Protein AF-A0A7X8E6T8-F1 (afdb_monomer)

Radius of gyration: 15.63 Å; Cα contacts (8 Å, |Δi|>4): 145; chains: 1; bounding box: 37×26×42 Å

Structure (mmCIF, N/CA/C/O backbone):
data_AF-A0A7X8E6T8-F1
#
_entry.id   AF-A0A7X8E6T8-F1
#
loop_
_atom_site.group_PDB
_atom_site.id
_atom_site.type_symbol
_atom_site.label_atom_id
_atom_site.label_alt_id
_atom_site.label_comp_id
_atom_site.label_asym_id
_atom_site.label_entity_id
_atom_site.label_seq_id
_atom_site.pdbx_PDB_ins_code
_atom_site.Cartn_x
_atom_site.Cartn_y
_atom_site.Cartn_z
_atom_site.occupancy
_atom_site.B_iso_or_equiv
_atom_site.auth_seq_id
_atom_site.auth_comp_id
_atom_site.auth_asym_id
_atom_site.auth_atom_id
_atom_site.pdbx_PDB_model_num
ATOM 1 N N . MET A 1 1 ? 20.254 -2.103 -12.136 1.00 68.31 1 MET A N 1
ATOM 2 C CA . MET A 1 1 ? 19.005 -2.514 -12.812 1.00 68.31 1 MET A CA 1
ATOM 3 C C . MET A 1 1 ? 18.910 -1.778 -14.150 1.00 68.31 1 MET A C 1
ATOM 5 O O . MET A 1 1 ? 19.617 -0.786 -14.304 1.00 68.3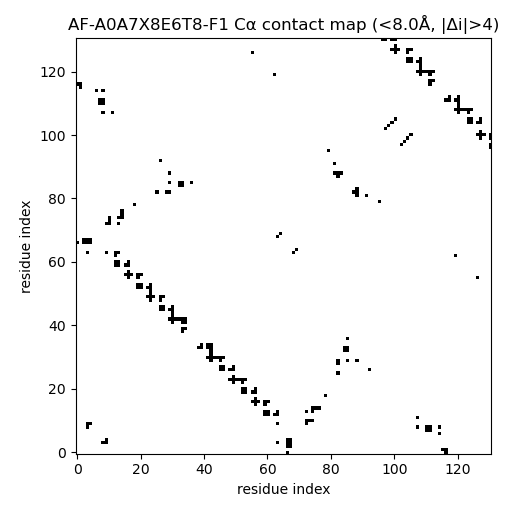1 1 MET A O 1
ATOM 9 N N . LYS A 1 2 ? 18.117 -2.244 -15.129 1.00 87.19 2 LYS A N 1
ATOM 10 C CA . LYS A 1 2 ? 17.760 -1.396 -16.289 1.00 87.19 2 LYS A CA 1
ATOM 11 C C . LYS A 1 2 ? 17.026 -0.140 -15.784 1.00 87.19 2 LYS A C 1
ATOM 13 O O . LYS A 1 2 ? 16.526 -0.149 -14.664 1.00 87.19 2 LYS A O 1
ATOM 18 N N . SER A 1 3 ? 16.982 0.931 -16.574 1.00 94.19 3 SER A N 1
ATOM 19 C CA . SER A 1 3 ? 16.213 2.124 -16.190 1.00 94.19 3 SER A CA 1
ATOM 20 C C . SER A 1 3 ? 14.710 1.823 -16.211 1.00 94.19 3 SER A C 1
ATOM 22 O O . SER A 1 3 ? 14.232 1.192 -17.151 1.00 94.19 3 SER A O 1
ATOM 24 N N . LEU A 1 4 ? 13.985 2.305 -15.198 1.00 97.62 4 LEU A N 1
ATOM 25 C CA . LEU A 1 4 ? 12.520 2.281 -15.107 1.00 97.62 4 LEU A CA 1
ATOM 26 C C . LEU A 1 4 ? 11.843 3.351 -15.981 1.00 97.62 4 LEU A C 1
ATOM 28 O O . LEU A 1 4 ? 10.624 3.380 -16.112 1.00 97.62 4 LEU A O 1
ATOM 32 N N . LYS A 1 5 ? 12.601 4.266 -16.588 1.00 96.50 5 LYS A N 1
ATOM 33 C CA . LYS A 1 5 ? 12.019 5.391 -17.323 1.00 96.50 5 LYS A CA 1
ATOM 34 C C . LYS A 1 5 ? 11.155 4.914 -18.497 1.00 96.50 5 LYS A C 1
ATOM 36 O O . LYS A 1 5 ? 11.660 4.301 -19.435 1.00 96.50 5 LYS A O 1
ATOM 41 N N . GLY A 1 6 ? 9.868 5.262 -18.457 1.00 95.69 6 GLY A N 1
ATOM 42 C CA . GLY A 1 6 ? 8.893 4.942 -19.504 1.00 95.69 6 GLY A CA 1
ATOM 43 C C . GLY A 1 6 ? 8.425 3.485 -19.526 1.00 95.69 6 GLY A C 1
ATOM 44 O O . GLY A 1 6 ? 7.866 3.060 -20.535 1.00 95.69 6 GLY A O 1
ATOM 45 N N . THR A 1 7 ? 8.674 2.715 -18.463 1.00 98.19 7 THR A N 1
ATOM 46 C CA . THR A 1 7 ? 8.206 1.328 -18.354 1.00 98.19 7 THR A CA 1
ATOM 47 C C . THR A 1 7 ? 6.866 1.243 -17.633 1.00 98.19 7 THR A C 1
ATOM 49 O O . THR A 1 7 ? 6.539 2.095 -16.799 1.00 98.19 7 THR A O 1
ATOM 52 N N . LYS A 1 8 ? 6.103 0.176 -17.895 1.00 98.50 8 LYS A N 1
ATOM 53 C CA . LYS A 1 8 ? 4.874 -0.087 -17.134 1.00 98.50 8 LYS A CA 1
ATOM 54 C C . LYS A 1 8 ? 5.184 -0.451 -15.687 1.00 98.50 8 LYS A C 1
ATOM 56 O O . LYS A 1 8 ? 4.406 -0.118 -14.800 1.00 98.50 8 LYS A O 1
ATOM 61 N N . THR A 1 9 ? 6.337 -1.070 -15.430 1.00 98.56 9 THR A N 1
ATOM 62 C CA . THR A 1 9 ? 6.825 -1.325 -14.069 1.00 98.56 9 THR A CA 1
ATOM 63 C C . THR A 1 9 ? 6.933 -0.035 -13.256 1.00 98.56 9 THR A C 1
ATOM 65 O O . THR A 1 9 ? 6.551 -0.028 -12.090 1.00 98.56 9 THR A O 1
ATOM 68 N N . ALA A 1 10 ? 7.394 1.074 -13.846 1.00 98.50 10 ALA A N 1
ATOM 69 C CA . ALA A 1 10 ? 7.456 2.356 -13.142 1.00 98.50 10 ALA A CA 1
ATOM 70 C C . ALA A 1 10 ? 6.067 2.900 -12.795 1.00 98.50 10 ALA A C 1
ATOM 72 O O . ALA A 1 10 ? 5.841 3.340 -11.668 1.00 98.50 10 ALA A O 1
ATOM 73 N N . GLU A 1 11 ? 5.128 2.838 -13.742 1.00 98.69 11 GLU A N 1
ATOM 74 C CA . GLU A 1 11 ? 3.737 3.227 -13.495 1.00 98.69 11 GLU A CA 1
ATOM 75 C C . GLU A 1 11 ? 3.116 2.376 -12.385 1.00 98.69 11 GLU A C 1
ATOM 77 O O . GLU A 1 11 ? 2.487 2.914 -11.479 1.00 98.69 11 GLU A O 1
ATOM 82 N N . ASN A 1 12 ? 3.324 1.059 -12.421 1.00 98.75 12 ASN A N 1
ATOM 83 C CA . ASN A 1 12 ? 2.794 0.133 -11.424 1.00 98.75 12 ASN A CA 1
ATOM 84 C C . ASN A 1 12 ? 3.417 0.365 -10.044 1.00 98.75 12 ASN A C 1
ATOM 86 O O . ASN A 1 12 ? 2.685 0.436 -9.065 1.00 98.75 12 ASN A O 1
ATOM 90 N N . LEU A 1 13 ? 4.733 0.592 -9.954 1.00 98.69 13 LEU A N 1
ATOM 91 C CA . LEU A 1 13 ? 5.392 0.967 -8.694 1.00 98.69 13 LEU A CA 1
ATOM 92 C C . LEU A 1 13 ? 4.807 2.255 -8.114 1.00 98.69 13 LEU A C 1
ATOM 94 O O . LEU A 1 13 ? 4.618 2.364 -6.903 1.00 98.69 13 LEU A O 1
ATOM 98 N N . MET A 1 14 ? 4.512 3.233 -8.973 1.00 98.62 14 MET A N 1
ATOM 99 C CA . MET A 1 14 ? 3.934 4.499 -8.539 1.00 98.62 14 MET A CA 1
ATOM 100 C C . MET A 1 14 ? 2.465 4.336 -8.116 1.00 98.62 14 MET A C 1
ATOM 102 O O . MET A 1 14 ? 2.050 4.951 -7.132 1.00 98.62 14 MET A O 1
ATOM 106 N N . LYS A 1 15 ? 1.695 3.472 -8.795 1.00 98.69 15 LYS A N 1
ATOM 107 C CA . LYS A 1 15 ? 0.334 3.089 -8.380 1.00 98.69 15 LYS A CA 1
ATOM 108 C C . LYS A 1 15 ? 0.341 2.403 -7.017 1.00 98.69 15 LYS A C 1
ATOM 110 O O . LYS A 1 15 ? -0.421 2.837 -6.159 1.00 98.69 15 LYS A O 1
ATOM 115 N N . SER A 1 16 ? 1.223 1.421 -6.803 1.00 98.62 16 SER A N 1
ATOM 116 C CA . SER A 1 16 ? 1.387 0.743 -5.510 1.00 98.62 16 SER A CA 1
ATOM 117 C C . SER A 1 16 ? 1.762 1.742 -4.420 1.00 98.62 16 SER A C 1
ATOM 119 O O . SER A 1 16 ? 1.050 1.862 -3.435 1.00 98.62 16 SER A O 1
ATOM 121 N N . PHE A 1 17 ? 2.786 2.578 -4.633 1.00 98.69 17 PHE A N 1
ATOM 122 C CA . PHE A 1 17 ? 3.155 3.618 -3.665 1.00 98.69 17 PHE A CA 1
ATOM 123 C C . PHE A 1 17 ? 1.978 4.534 -3.290 1.00 98.69 17 PHE A C 1
ATOM 125 O O . PHE A 1 17 ? 1.793 4.864 -2.115 1.00 98.69 17 PHE A O 1
ATOM 132 N N . ALA A 1 18 ? 1.181 4.955 -4.274 1.00 98.69 18 ALA A N 1
ATOM 133 C CA . ALA A 1 18 ? 0.017 5.798 -4.039 1.00 98.69 18 ALA A CA 1
ATOM 134 C C . ALA A 1 18 ? -1.134 5.052 -3.336 1.00 98.69 18 ALA A C 1
ATOM 136 O O . ALA A 1 18 ? -1.800 5.657 -2.494 1.00 98.69 18 ALA A O 1
ATOM 137 N N . GLY A 1 19 ? -1.363 3.774 -3.654 1.00 98.38 19 GLY A N 1
ATOM 138 C CA . GLY A 1 19 ? -2.341 2.906 -2.987 1.00 98.38 19 GLY A CA 1
ATOM 139 C C . GLY A 1 19 ? -1.998 2.706 -1.517 1.00 98.38 19 GLY A C 1
ATOM 140 O O . GLY A 1 19 ? -2.760 3.134 -0.651 1.00 98.38 19 GLY A O 1
ATOM 141 N N . GLU A 1 20 ? -0.788 2.229 -1.256 1.00 98.62 20 GLU A N 1
ATOM 142 C CA . GLU A 1 20 ? -0.214 1.962 0.067 1.00 98.62 20 GLU A CA 1
ATOM 143 C C . GLU A 1 20 ? -0.189 3.203 0.968 1.00 98.62 20 GLU A C 1
ATOM 145 O O . GLU A 1 20 ? -0.591 3.198 2.135 1.00 98.62 20 GLU A O 1
ATOM 150 N N . SER A 1 21 ? 0.198 4.352 0.402 1.00 98.75 21 SER A N 1
ATOM 151 C CA . SER A 1 21 ? 0.178 5.630 1.127 1.00 98.75 21 SER A CA 1
ATOM 152 C C . SER A 1 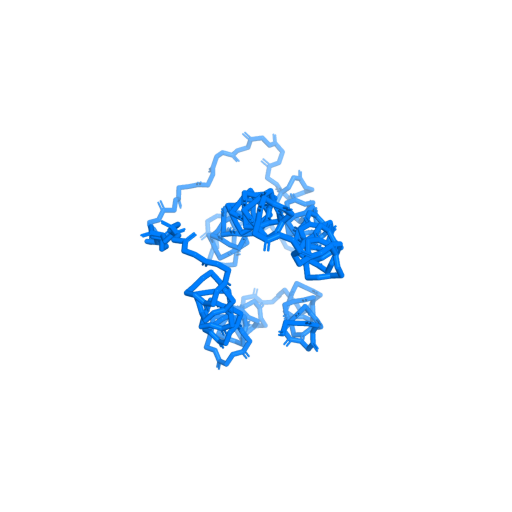21 ? -1.237 6.022 1.573 1.00 98.75 21 SER A C 1
ATOM 154 O O . SER A 1 21 ? -1.426 6.616 2.646 1.00 98.75 21 SER A O 1
ATOM 156 N N . GLN A 1 22 ? -2.243 5.705 0.755 1.00 98.56 22 GLN A N 1
ATOM 157 C CA . GLN A 1 22 ? -3.642 5.951 1.085 1.00 98.56 22 GLN A CA 1
ATOM 158 C C . GLN A 1 22 ? -4.200 4.881 2.030 1.00 98.56 22 GLN A C 1
ATOM 160 O O . GLN A 1 22 ? -4.930 5.254 2.949 1.00 98.56 22 GLN A O 1
ATOM 165 N N . ALA A 1 23 ? -3.830 3.608 1.866 1.00 98.44 23 ALA A N 1
ATOM 166 C CA . ALA A 1 23 ? -4.201 2.497 2.744 1.00 98.44 23 ALA A CA 1
ATOM 167 C C . ALA A 1 23 ? -3.733 2.756 4.176 1.00 98.44 23 ALA A C 1
ATOM 169 O O . ALA A 1 23 ? -4.575 2.902 5.066 1.00 98.44 23 ALA A O 1
ATOM 170 N N . ARG A 1 24 ? -2.437 3.045 4.366 1.00 98.62 24 ARG A N 1
ATOM 171 C CA . ARG A 1 24 ? -1.879 3.531 5.637 1.00 98.62 24 ARG A CA 1
ATOM 172 C C . ARG A 1 24 ? -2.751 4.610 6.271 1.00 98.62 24 ARG A C 1
ATOM 174 O O . ARG A 1 24 ? -3.103 4.550 7.449 1.00 98.62 24 ARG A O 1
ATOM 181 N N . THR A 1 25 ? -3.088 5.634 5.492 1.00 98.62 25 THR A N 1
ATOM 182 C CA . THR A 1 25 ? -3.862 6.773 5.992 1.00 98.62 25 THR A CA 1
ATOM 183 C C . THR A 1 25 ? -5.273 6.347 6.408 1.00 98.62 25 THR A C 1
ATOM 185 O O . THR A 1 25 ? -5.690 6.654 7.529 1.00 98.62 25 THR A O 1
ATOM 188 N N . ARG A 1 26 ? -5.986 5.584 5.568 1.00 98.69 26 ARG A N 1
ATOM 189 C CA . ARG A 1 26 ? -7.311 5.029 5.890 1.00 98.69 26 ARG A CA 1
ATOM 190 C C . ARG A 1 26 ? -7.264 4.180 7.159 1.00 98.69 26 ARG A C 1
ATOM 192 O O . ARG A 1 26 ? -8.078 4.396 8.054 1.00 98.69 26 ARG A O 1
ATOM 199 N N . TYR A 1 27 ? -6.271 3.309 7.304 1.00 98.75 27 TYR A N 1
ATOM 200 C CA . TYR A 1 27 ? -6.137 2.421 8.459 1.00 98.75 27 TYR A CA 1
ATOM 201 C C . TYR A 1 27 ? -5.881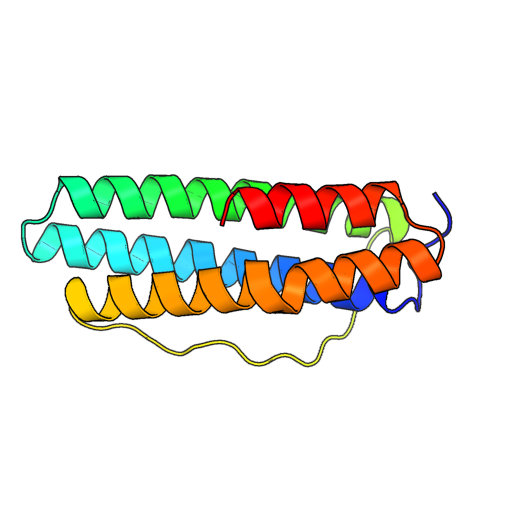 3.188 9.757 1.00 98.75 27 TYR A C 1
ATOM 203 O O . TYR A 1 27 ? -6.495 2.878 10.778 1.00 98.75 27 TYR A O 1
ATOM 211 N N . THR A 1 28 ? -5.125 4.294 9.736 1.00 98.81 28 THR A N 1
ATOM 212 C CA . THR A 1 28 ? -5.033 5.171 10.924 1.00 98.81 28 THR A CA 1
ATOM 213 C C . THR A 1 28 ? -6.372 5.825 11.305 1.00 98.81 28 THR A C 1
ATOM 215 O O . THR A 1 28 ? -6.659 6.037 12.494 1.00 98.81 28 THR A O 1
ATOM 218 N N . TYR A 1 29 ? -7.233 6.121 10.325 1.00 98.75 29 TYR A N 1
ATOM 219 C CA . TYR A 1 29 ? -8.583 6.631 10.581 1.00 98.75 29 TYR A CA 1
ATOM 220 C C . TYR A 1 29 ? -9.488 5.531 11.138 1.00 98.75 29 TYR A C 1
ATOM 222 O O . TYR A 1 29 ? -10.205 5.766 12.117 1.00 98.75 29 TYR A O 1
ATOM 230 N N . TYR A 1 30 ? -9.402 4.322 10.585 1.00 98.81 30 TYR A N 1
ATOM 231 C CA . TYR A 1 30 ? -10.150 3.154 11.048 1.00 98.81 30 TYR A CA 1
ATOM 232 C C . TYR A 1 30 ? -9.753 2.764 12.468 1.00 98.81 30 TYR A C 1
ATOM 234 O O . TYR A 1 30 ? -10.629 2.531 13.301 1.00 98.81 30 TYR A O 1
ATOM 242 N N . ALA A 1 31 ? -8.461 2.821 12.796 1.00 98.88 31 ALA A N 1
ATOM 243 C CA . ALA A 1 31 ? -7.969 2.653 14.157 1.00 98.88 31 ALA A CA 1
ATOM 244 C C . ALA A 1 31 ? -8.625 3.648 15.123 1.00 98.88 31 ALA A C 1
ATOM 246 O O . ALA A 1 31 ? -9.149 3.275 16.175 1.00 98.88 31 ALA A O 1
ATOM 247 N N . SER A 1 32 ? -8.647 4.928 14.742 1.00 98.69 32 SER A N 1
ATOM 248 C CA . SER A 1 32 ? -9.264 5.983 15.550 1.00 98.69 32 SER A CA 1
ATOM 249 C C . SER A 1 32 ? -10.757 5.736 15.772 1.00 98.69 32 SER A C 1
ATOM 251 O O . SER A 1 32 ? -11.260 5.987 16.870 1.00 98.69 32 SER A O 1
ATOM 253 N N . GLN A 1 33 ? -11.465 5.234 14.759 1.00 98.88 33 GLN A N 1
ATOM 254 C CA . GLN A 1 33 ? -12.874 4.873 14.873 1.00 98.88 33 GLN A CA 1
ATOM 255 C C . GLN A 1 33 ? -13.085 3.650 15.777 1.00 98.88 33 GLN A C 1
AT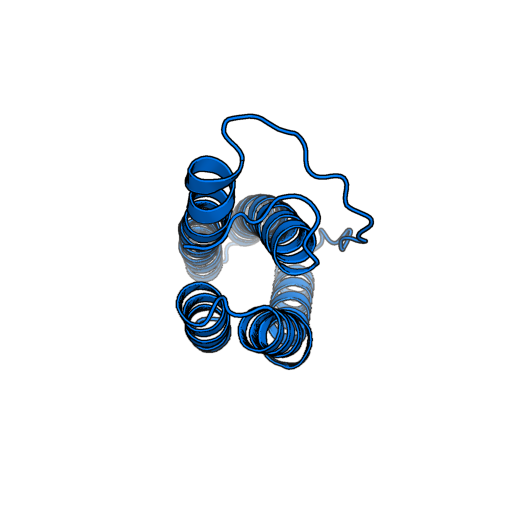OM 257 O O . GLN A 1 33 ? -13.883 3.721 16.712 1.00 98.88 33 GLN A O 1
ATOM 262 N N . ALA A 1 34 ? -12.304 2.585 15.588 1.00 98.88 34 ALA A N 1
ATOM 263 C CA . ALA A 1 34 ? -12.336 1.389 16.428 1.00 98.88 34 ALA A CA 1
ATOM 264 C C . ALA A 1 34 ? -12.118 1.720 17.905 1.00 98.88 34 ALA A C 1
ATOM 266 O O . ALA A 1 34 ? -12.847 1.244 18.776 1.00 98.88 34 ALA A O 1
ATOM 267 N N . LYS A 1 35 ? -11.178 2.624 18.196 1.00 98.75 35 LYS A N 1
ATOM 268 C CA . LYS A 1 35 ? -10.937 3.105 19.558 1.00 98.75 35 LYS A CA 1
ATOM 269 C C . LYS A 1 35 ? -12.137 3.853 20.143 1.00 98.75 35 LYS A C 1
ATOM 271 O O . LYS A 1 35 ? -12.450 3.643 21.314 1.00 98.75 35 LYS A O 1
ATOM 276 N N . LYS A 1 36 ? -12.812 4.706 19.360 1.00 98.69 36 LYS A N 1
ATOM 277 C CA . LYS A 1 36 ? -14.023 5.432 19.800 1.00 98.69 36 LYS A CA 1
ATOM 278 C C . LYS A 1 36 ? -15.178 4.484 20.121 1.00 98.69 36 LYS A C 1
ATOM 280 O O . LYS A 1 36 ? -15.936 4.754 21.046 1.00 98.69 36 LYS A O 1
ATOM 285 N N . GLU A 1 37 ? -15.285 3.383 19.387 1.00 98.69 37 GLU A N 1
ATOM 286 C CA . GLU A 1 37 ? -16.305 2.349 19.596 1.00 98.69 37 GLU A CA 1
ATOM 287 C C . GLU A 1 37 ? -15.940 1.352 20.713 1.00 98.69 37 GLU A C 1
ATOM 289 O O . GLU A 1 37 ? -16.739 0.482 21.052 1.00 98.69 37 GLU A O 1
ATOM 294 N N . GLY A 1 38 ? -14.760 1.492 21.329 1.00 98.62 38 GLY A N 1
ATOM 295 C CA . GLY A 1 38 ? -14.301 0.658 22.444 1.00 98.62 38 GLY A CA 1
ATOM 296 C C . GLY A 1 38 ? -13.490 -0.576 22.034 1.00 98.62 38 GLY A C 1
ATOM 297 O O . GLY A 1 38 ? -13.043 -1.328 22.901 1.00 98.62 38 GLY A O 1
ATOM 298 N N . TYR A 1 39 ? -13.225 -0.771 20.741 1.00 98.75 39 TYR A N 1
ATOM 299 C CA . TYR A 1 39 ? -12.451 -1.895 20.212 1.00 98.75 39 TYR A CA 1
ATOM 300 C C . TYR A 1 39 ? -10.944 -1.603 20.211 1.00 98.75 39 TYR A C 1
ATOM 302 O O . TYR A 1 39 ? -10.311 -1.455 19.166 1.00 98.75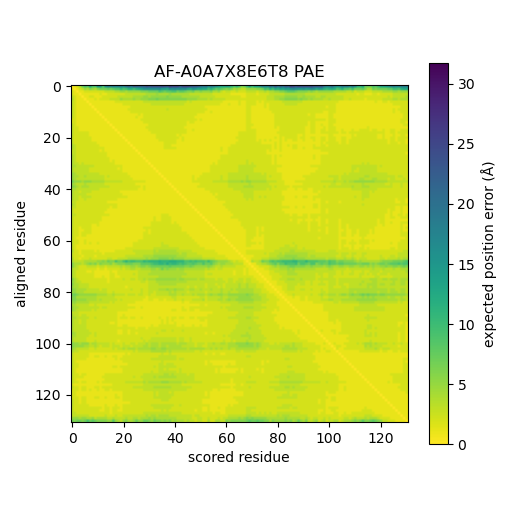 39 TYR A O 1
ATOM 310 N N . VAL A 1 40 ? -10.342 -1.526 21.400 1.00 98.69 40 VAL A N 1
ATOM 311 C CA . VAL A 1 40 ? -8.918 -1.162 21.556 1.00 98.69 40 VAL A CA 1
ATOM 312 C C . VAL A 1 40 ? -7.978 -2.136 20.838 1.00 98.69 40 VAL A C 1
ATOM 314 O O . VAL A 1 40 ? -7.023 -1.697 20.206 1.00 98.69 40 VAL A O 1
ATOM 317 N N . GLN A 1 41 ? -8.254 -3.443 20.884 1.00 98.81 41 GLN A N 1
ATOM 318 C CA . GLN A 1 41 ? -7.431 -4.432 20.180 1.00 98.81 41 GLN A CA 1
ATOM 319 C C . GLN A 1 41 ? -7.467 -4.215 18.662 1.00 98.81 41 GLN A C 1
ATOM 321 O O . GLN A 1 41 ? -6.417 -4.182 18.032 1.00 98.81 41 GLN A O 1
ATOM 326 N N . ILE A 1 42 ? -8.655 -3.997 18.093 1.00 98.81 42 ILE A N 1
ATOM 327 C CA . ILE A 1 42 ? -8.827 -3.743 16.655 1.00 98.81 42 ILE A CA 1
ATOM 328 C C . ILE A 1 42 ? -8.158 -2.423 16.261 1.00 98.81 42 ILE A C 1
ATOM 330 O O . ILE A 1 42 ? -7.495 -2.349 15.234 1.00 98.81 42 ILE A O 1
ATOM 334 N N . SER A 1 43 ? -8.254 -1.394 17.110 1.00 98.88 43 SER A N 1
ATOM 335 C CA . SER A 1 43 ? -7.522 -0.145 16.898 1.00 98.88 43 SER A CA 1
ATOM 336 C C . SER A 1 43 ? -6.013 -0.358 16.815 1.00 98.88 43 SER A C 1
ATOM 338 O O . SER A 1 43 ? -5.369 0.323 16.026 1.00 98.88 43 SER A O 1
ATOM 340 N N . ASN A 1 44 ? -5.444 -1.234 17.643 1.00 98.81 44 ASN A N 1
ATOM 341 C CA . ASN A 1 44 ? -4.007 -1.495 17.621 1.00 98.81 44 ASN A CA 1
ATOM 342 C C . ASN A 1 44 ? -3.602 -2.287 16.375 1.00 98.81 44 ASN A C 1
ATOM 344 O O . ASN A 1 44 ? -2.580 -1.959 15.788 1.00 98.81 44 ASN A O 1
ATOM 348 N N . ILE A 1 45 ? -4.423 -3.252 15.949 1.00 98.81 45 ILE A N 1
ATOM 349 C CA . ILE A 1 45 ? -4.194 -4.014 14.712 1.00 98.81 45 ILE A CA 1
ATOM 350 C C . ILE A 1 45 ? -4.198 -3.070 13.506 1.00 98.81 45 ILE A C 1
ATOM 352 O O . ILE A 1 45 ? -3.225 -3.041 12.773 1.00 98.81 45 ILE A O 1
ATOM 356 N N . PHE A 1 46 ? -5.201 -2.194 13.365 1.00 98.81 46 PHE A N 1
ATOM 357 C CA . PHE A 1 46 ? -5.203 -1.208 12.275 1.00 98.81 46 PHE A CA 1
ATOM 358 C C . PHE A 1 46 ? -3.971 -0.288 12.277 1.00 98.81 46 PHE A C 1
ATOM 360 O O . PHE A 1 46 ? -3.534 0.140 11.214 1.00 98.81 46 PHE A O 1
ATOM 367 N N . LEU A 1 47 ? -3.419 0.058 13.447 1.00 98.88 47 LEU A N 1
ATOM 368 C CA . LEU A 1 47 ? -2.190 0.857 13.519 1.00 98.88 47 LEU A CA 1
ATOM 369 C C . LEU A 1 47 ? -0.946 0.057 13.130 1.00 98.88 47 LEU A C 1
ATOM 371 O O . LEU A 1 47 ? -0.034 0.635 12.552 1.00 98.88 47 LEU A O 1
ATOM 375 N N . GLU A 1 48 ? -0.897 -1.229 13.469 1.00 98.81 48 GLU A N 1
ATOM 376 C CA . GLU A 1 48 ? 0.175 -2.132 13.050 1.00 98.81 48 GLU A CA 1
ATOM 377 C C . GLU A 1 48 ? 0.156 -2.316 11.530 1.00 98.81 48 GLU A C 1
ATOM 379 O O . GLU A 1 48 ? 1.157 -2.011 10.888 1.00 98.81 48 GLU A O 1
ATOM 384 N N . THR A 1 49 ? -1.006 -2.651 10.961 1.00 98.62 49 THR A N 1
ATOM 385 C CA . THR A 1 49 ? -1.225 -2.758 9.510 1.00 98.62 49 THR A CA 1
ATOM 386 C C . THR A 1 49 ? -0.861 -1.450 8.800 1.00 98.62 49 THR A C 1
ATOM 388 O O . THR A 1 49 ? -0.032 -1.433 7.903 1.00 98.62 49 THR A O 1
ATOM 391 N N . ALA A 1 50 ? -1.307 -0.291 9.306 1.00 98.81 50 ALA A N 1
ATOM 392 C CA . ALA A 1 50 ? -0.903 1.004 8.746 1.00 98.81 50 ALA A CA 1
ATOM 393 C C . ALA A 1 50 ? 0.625 1.237 8.727 1.00 98.81 50 ALA A C 1
ATOM 395 O O . ALA A 1 50 ? 1.139 1.998 7.900 1.00 98.81 50 ALA A O 1
ATOM 396 N N . GLU A 1 51 ? 1.366 0.652 9.669 1.00 98.75 51 GLU A N 1
ATOM 397 C CA . GLU A 1 51 ? 2.825 0.724 9.686 1.00 98.75 51 GLU A CA 1
ATOM 398 C C . GLU A 1 51 ? 3.483 -0.326 8.776 1.00 98.75 51 GLU A C 1
ATOM 400 O O . GLU A 1 51 ? 4.611 -0.077 8.340 1.00 98.75 51 GLU A O 1
ATOM 405 N N . ASN A 1 52 ? 2.791 -1.415 8.425 1.00 98.56 52 ASN A N 1
ATOM 406 C CA . ASN A 1 52 ? 3.192 -2.336 7.359 1.00 98.56 52 ASN A CA 1
ATOM 407 C C . ASN A 1 52 ? 3.064 -1.671 5.978 1.00 98.56 52 ASN A C 1
ATOM 409 O O . ASN A 1 52 ? 4.101 -1.505 5.329 1.00 98.56 52 ASN A O 1
ATOM 413 N N . GLU A 1 53 ? 1.911 -1.077 5.651 1.00 98.62 53 GLU A N 1
ATOM 414 C CA . GLU A 1 53 ? 1.684 -0.305 4.401 1.00 98.62 53 GLU A CA 1
ATOM 415 C C . GLU A 1 53 ? 2.707 0.813 4.211 1.00 98.62 53 GLU A C 1
ATOM 417 O O . GLU A 1 53 ? 3.172 1.137 3.115 1.00 98.62 53 GLU A O 1
ATOM 422 N N . LYS A 1 54 ? 3.145 1.422 5.317 1.00 98.75 54 LYS A N 1
ATOM 423 C CA . LYS A 1 54 ? 4.223 2.412 5.279 1.00 98.75 54 LYS A CA 1
ATOM 424 C C . LYS A 1 54 ? 5.542 1.810 4.778 1.00 98.75 54 LYS A C 1
ATOM 426 O O . LYS A 1 54 ? 6.276 2.480 4.044 1.00 98.75 54 LYS A O 1
ATOM 431 N N . GLU A 1 55 ? 5.906 0.612 5.230 1.00 98.75 55 GLU A N 1
ATOM 432 C CA . GLU A 1 55 ? 7.134 -0.058 4.796 1.00 98.75 55 GLU A CA 1
ATOM 433 C C . GLU A 1 55 ? 6.993 -0.642 3.378 1.00 98.75 55 GLU A C 1
ATOM 435 O O . GLU A 1 55 ? 7.964 -0.543 2.617 1.00 98.75 55 GLU A O 1
ATOM 440 N N . HIS A 1 56 ? 5.804 -1.110 2.977 1.00 98.62 56 HIS A N 1
ATOM 441 C CA . HIS A 1 56 ? 5.498 -1.513 1.597 1.00 98.62 56 HIS A CA 1
ATOM 442 C C . HIS A 1 56 ? 5.648 -0.326 0.632 1.00 98.62 56 HIS A C 1
ATOM 444 O O . HIS A 1 56 ? 6.523 -0.336 -0.247 1.00 98.62 56 HIS A O 1
ATOM 450 N N . ALA A 1 57 ? 4.938 0.783 0.895 1.00 98.75 57 ALA A N 1
ATOM 451 C CA . ALA A 1 57 ? 5.051 2.044 0.153 1.00 98.75 57 ALA A CA 1
ATOM 452 C C . ALA A 1 57 ? 6.511 2.485 -0.007 1.00 98.75 57 ALA A C 1
ATOM 454 O O . ALA A 1 57 ? 6.973 2.848 -1.091 1.00 98.75 57 ALA A O 1
ATOM 455 N N . LYS A 1 58 ? 7.270 2.451 1.090 1.00 98.75 58 LYS A N 1
ATOM 456 C CA . LYS A 1 58 ? 8.676 2.859 1.112 1.00 98.75 58 LYS A CA 1
ATOM 457 C C . LYS A 1 58 ? 9.555 1.939 0.272 1.00 98.75 58 LYS A C 1
ATOM 459 O O . LYS A 1 58 ? 10.508 2.433 -0.335 1.00 98.75 58 LYS A O 1
ATOM 464 N N . ARG A 1 59 ? 9.286 0.630 0.233 1.00 98.56 59 ARG A N 1
ATOM 465 C CA . ARG A 1 59 ? 10.031 -0.301 -0.624 1.00 98.56 59 ARG A CA 1
ATOM 466 C C . ARG A 1 59 ? 9.765 -0.007 -2.099 1.00 98.56 59 ARG A C 1
ATOM 468 O O . ARG A 1 59 ? 10.740 0.142 -2.837 1.00 98.56 59 ARG A O 1
ATOM 475 N N . PHE A 1 60 ? 8.507 0.174 -2.504 1.00 98.56 60 PHE A N 1
ATOM 476 C CA . PHE A 1 60 ? 8.165 0.544 -3.884 1.00 98.56 60 PHE A CA 1
ATOM 477 C C . PHE A 1 60 ? 8.771 1.892 -4.289 1.00 98.56 60 PHE A C 1
ATOM 479 O O . PHE A 1 60 ? 9.412 2.012 -5.335 1.00 98.56 60 PHE A O 1
ATOM 486 N N . PHE A 1 61 ? 8.657 2.898 -3.420 1.00 98.19 61 PHE A N 1
ATOM 487 C CA . PHE A 1 61 ? 9.174 4.237 -3.694 1.00 98.19 61 PHE A CA 1
ATOM 488 C C . PHE A 1 61 ? 10.702 4.278 -3.825 1.00 98.19 61 PHE A C 1
ATOM 490 O O . PHE A 1 61 ? 11.233 5.062 -4.611 1.00 98.19 61 PHE A O 1
ATOM 497 N N . LYS A 1 62 ? 11.432 3.415 -3.105 1.00 97.94 62 LYS A N 1
ATOM 498 C CA . LYS A 1 62 ? 12.892 3.306 -3.251 1.00 97.94 62 LYS A CA 1
ATOM 499 C C . LYS A 1 62 ? 13.306 2.867 -4.653 1.00 97.94 62 LYS A C 1
ATOM 501 O O . LYS A 1 62 ? 14.209 3.486 -5.203 1.00 97.94 62 LYS A O 1
ATOM 506 N N . PHE A 1 63 ? 12.629 1.884 -5.254 1.00 98.00 63 PHE A N 1
ATOM 507 C CA . PHE A 1 63 ? 12.937 1.467 -6.628 1.00 98.00 63 PHE A CA 1
ATOM 508 C C . PHE A 1 63 ? 12.782 2.622 -7.625 1.00 98.00 63 PHE A C 1
ATOM 510 O O . PHE A 1 63 ? 13.652 2.832 -8.472 1.00 98.00 63 PHE A O 1
ATOM 517 N N . LEU A 1 64 ? 11.714 3.414 -7.483 1.00 97.81 64 LEU A N 1
ATOM 518 C CA . LEU A 1 64 ? 11.506 4.619 -8.289 1.00 97.81 64 LEU A CA 1
ATOM 519 C C . LEU A 1 64 ? 12.608 5.652 -8.045 1.00 97.81 64 LEU A C 1
ATOM 521 O O . LEU A 1 64 ? 13.232 6.120 -8.995 1.00 97.81 64 LEU A O 1
ATOM 525 N N . SER A 1 65 ? 12.884 5.983 -6.781 1.00 96.62 65 SER A N 1
ATOM 526 C CA . SER A 1 65 ? 13.874 7.001 -6.417 1.00 96.62 65 SER A CA 1
ATOM 527 C C . SER A 1 65 ? 15.286 6.645 -6.884 1.00 96.62 65 SER A C 1
ATOM 529 O O . SER A 1 65 ? 16.020 7.538 -7.300 1.00 96.62 65 SER A O 1
ATOM 531 N N . GLU A 1 66 ? 15.671 5.370 -6.809 1.00 95.81 66 GLU A N 1
ATOM 532 C CA . GLU A 1 66 ? 16.988 4.882 -7.232 1.00 95.81 66 GLU A CA 1
ATOM 533 C C . GLU A 1 66 ? 17.147 4.869 -8.758 1.00 95.81 66 GLU A C 1
ATOM 535 O O . GLU A 1 66 ? 18.271 4.957 -9.248 1.00 95.81 66 GLU A O 1
ATOM 540 N N . SER A 1 67 ? 16.049 4.769 -9.520 1.00 96.81 67 SER A N 1
ATOM 541 C CA . SER A 1 67 ? 16.107 4.703 -10.985 1.00 96.81 67 SER A CA 1
ATOM 542 C C . SER A 1 67 ? 15.754 6.004 -11.712 1.00 96.81 67 SER A C 1
ATOM 544 O O . SER A 1 67 ? 16.170 6.147 -12.864 1.00 96.81 67 SER A O 1
ATOM 546 N N . LEU A 1 68 ? 14.923 6.876 -11.134 1.00 95.38 68 LEU A N 1
ATOM 547 C CA . LEU A 1 68 ? 14.325 8.026 -11.832 1.00 95.38 68 LEU A CA 1
ATOM 548 C C . LEU A 1 68 ? 14.864 9.384 -11.365 1.00 95.38 68 LEU A C 1
ATOM 550 O O . LEU A 1 68 ? 14.584 10.386 -12.012 1.00 95.38 68 LEU A O 1
ATOM 554 N N . GLU A 1 69 ? 15.614 9.436 -10.259 1.00 91.25 69 GLU A N 1
ATOM 555 C C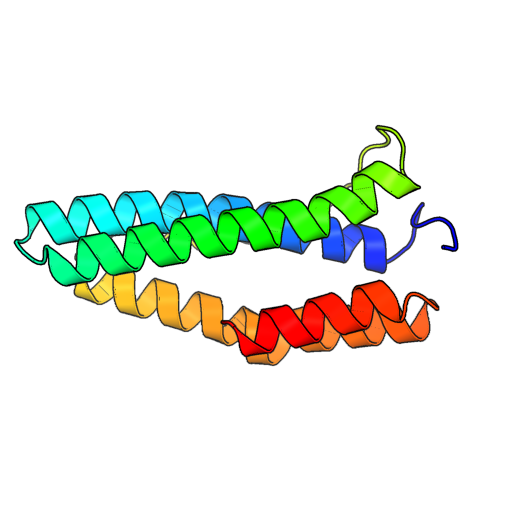A . GLU A 1 69 ? 16.353 10.627 -9.798 1.00 91.25 69 GLU A CA 1
ATOM 556 C C . GLU A 1 69 ? 15.533 11.942 -9.767 1.00 91.25 69 GLU A C 1
ATOM 558 O O . GLU A 1 69 ? 16.051 13.030 -10.012 1.00 91.25 69 GLU A O 1
ATOM 563 N N . GLY A 1 70 ? 14.239 11.858 -9.433 1.00 89.06 70 GLY A N 1
ATOM 564 C CA . GLY A 1 70 ? 13.337 13.013 -9.323 1.00 89.06 70 GLY A CA 1
ATOM 565 C C . GLY A 1 70 ? 12.457 13.278 -10.548 1.00 89.06 70 GLY A C 1
ATOM 566 O O . GLY A 1 70 ? 11.680 14.233 -10.533 1.00 89.06 70 GLY A O 1
ATOM 567 N N . GLU A 1 71 ? 12.530 12.443 -11.588 1.00 94.44 71 GLU A N 1
ATOM 568 C CA . GLU A 1 71 ? 11.541 12.457 -12.665 1.00 94.44 71 GLU A CA 1
ATOM 569 C C . GLU A 1 71 ? 10.156 12.028 -12.156 1.00 94.44 71 GLU A C 1
ATOM 571 O O . GLU A 1 71 ? 10.019 11.105 -11.351 1.00 94.44 71 GLU A O 1
ATOM 576 N N . ALA A 1 72 ? 9.116 12.712 -12.635 1.00 95.88 72 ALA A N 1
ATOM 577 C CA . ALA A 1 72 ? 7.738 12.395 -12.291 1.00 95.88 72 ALA A CA 1
ATOM 578 C C . ALA A 1 72 ? 7.232 11.188 -13.093 1.00 95.88 72 ALA A C 1
ATOM 580 O O . ALA A 1 72 ? 7.530 11.051 -14.280 1.00 95.88 72 ALA A O 1
ATOM 581 N N . VAL A 1 73 ? 6.409 10.360 -12.449 1.00 97.44 73 VAL A N 1
ATOM 582 C CA . VAL A 1 73 ? 5.655 9.278 -13.091 1.00 97.44 73 VAL A CA 1
ATOM 583 C C . VAL A 1 73 ? 4.181 9.654 -13.057 1.00 97.44 73 VAL A C 1
ATOM 585 O O . VAL A 1 73 ? 3.611 9.847 -11.984 1.00 97.44 73 VAL A O 1
ATOM 588 N N . GLU A 1 74 ? 3.574 9.794 -14.231 1.00 97.31 74 GLU A N 1
ATOM 589 C CA . GLU A 1 74 ? 2.132 9.991 -14.350 1.00 97.31 74 GLU A CA 1
ATOM 590 C C . GLU A 1 74 ? 1.421 8.646 -14.176 1.00 97.31 74 GLU A C 1
ATOM 592 O O . GLU A 1 74 ? 1.831 7.640 -14.753 1.00 97.31 74 GLU A O 1
ATOM 597 N N . ILE A 1 75 ? 0.357 8.626 -13.374 1.00 97.88 75 ILE A N 1
ATOM 598 C CA . ILE A 1 75 ? -0.483 7.446 -13.173 1.00 97.88 75 ILE A CA 1
ATOM 599 C C . ILE A 1 75 ? -1.954 7.815 -13.329 1.00 97.88 75 ILE A C 1
ATOM 601 O O . ILE A 1 75 ? -2.369 8.926 -13.005 1.00 97.88 75 ILE A O 1
ATOM 605 N N . ASN A 1 76 ? -2.746 6.845 -13.774 1.00 96.94 76 ASN A N 1
ATOM 606 C CA . ASN A 1 76 ? -4.200 6.880 -13.707 1.00 96.94 76 ASN A CA 1
ATOM 607 C C . ASN A 1 76 ? -4.660 5.677 -12.873 1.00 96.94 76 ASN A C 1
ATOM 609 O O . ASN A 1 76 ? -4.330 4.538 -13.217 1.00 96.94 76 ASN A O 1
ATOM 613 N N . ALA A 1 77 ? -5.332 5.943 -11.754 1.00 95.00 77 ALA A N 1
ATOM 614 C CA . ALA A 1 77 ? -5.767 4.950 -10.778 1.00 95.00 77 ALA A CA 1
ATOM 615 C C . ALA A 1 77 ? -7.002 5.448 -10.015 1.00 95.00 77 ALA A C 1
ATOM 617 O O . ALA A 1 77 ? -7.190 6.654 -9.838 1.00 95.00 77 ALA A O 1
ATOM 618 N N . GLU A 1 78 ? -7.816 4.507 -9.547 1.00 95.06 78 GLU A N 1
ATOM 619 C CA . GLU A 1 78 ? -8.965 4.755 -8.677 1.00 95.06 78 GLU A CA 1
ATOM 620 C C . GLU A 1 78 ? -8.643 4.283 -7.257 1.00 95.06 78 GLU A C 1
ATOM 622 O O . GLU A 1 78 ? -7.803 3.406 -7.064 1.00 95.06 78 GLU A O 1
ATOM 627 N N . TYR A 1 79 ? -9.292 4.881 -6.256 1.00 93.94 79 TYR A N 1
ATOM 628 C CA . TYR A 1 79 ? -9.071 4.540 -4.852 1.00 93.94 79 TYR A CA 1
ATOM 629 C C . TYR A 1 79 ? -10.394 4.510 -4.087 1.00 93.94 79 TYR A C 1
ATOM 631 O O . TYR A 1 79 ? -11.259 5.363 -4.325 1.00 93.94 79 TYR A O 1
ATOM 639 N N . PRO A 1 80 ? -10.560 3.575 -3.136 1.00 92.75 80 PRO A N 1
ATOM 640 C CA . PRO A 1 80 ? -11.802 3.447 -2.395 1.00 92.75 80 PRO A CA 1
ATOM 641 C C . PRO A 1 80 ? -12.013 4.636 -1.452 1.00 92.75 80 PRO A C 1
ATOM 643 O O . PRO A 1 80 ? -11.111 5.072 -0.729 1.00 92.75 80 PRO A O 1
ATOM 646 N N . VAL A 1 81 ? -13.254 5.124 -1.410 1.00 95.19 81 VAL A N 1
ATOM 647 C CA . VAL A 1 81 ? -13.713 6.152 -0.467 1.00 95.19 81 VAL A CA 1
ATOM 648 C C . VAL A 1 81 ? -14.612 5.485 0.569 1.00 95.19 81 VAL A C 1
ATOM 650 O O . VAL A 1 81 ? -15.836 5.487 0.451 1.00 95.19 81 VAL A O 1
ATOM 653 N N . ALA A 1 82 ? -13.991 4.894 1.587 1.00 93.06 82 ALA A N 1
ATOM 654 C CA . ALA A 1 82 ? -14.682 4.180 2.655 1.00 93.06 82 ALA A CA 1
ATOM 655 C C . ALA A 1 82 ? -14.265 4.721 4.027 1.00 93.06 82 ALA A C 1
ATOM 657 O O . ALA A 1 82 ? -13.080 4.756 4.355 1.00 93.06 82 ALA A O 1
ATOM 658 N N . LEU A 1 83 ? -15.240 5.153 4.828 1.00 97.19 83 LEU A N 1
ATOM 659 C CA . LEU A 1 83 ? -15.065 5.495 6.239 1.00 97.19 83 LEU A CA 1
ATOM 660 C C . LEU A 1 83 ? -16.422 5.391 6.944 1.00 97.19 83 LEU A C 1
ATOM 662 O O . LEU A 1 83 ? -17.310 6.214 6.717 1.00 97.19 83 LEU A O 1
ATOM 666 N N . GLY A 1 84 ? -16.579 4.374 7.784 1.00 97.81 84 GLY A N 1
ATOM 667 C CA . GLY A 1 84 ? -17.813 4.061 8.500 1.00 97.81 84 GLY A CA 1
ATOM 668 C C . GLY A 1 84 ? -17.548 3.579 9.924 1.00 97.81 84 GLY A C 1
ATOM 669 O O . GLY A 1 84 ? -16.588 4.016 10.557 1.00 97.81 84 GLY A O 1
ATOM 670 N N . ASP A 1 85 ? -18.413 2.700 10.430 1.00 98.75 85 ASP A N 1
ATOM 671 C CA . ASP A 1 85 ? -18.209 2.006 11.708 1.00 98.75 85 ASP A CA 1
ATOM 672 C C . ASP A 1 85 ? -17.066 0.973 11.627 1.00 98.75 85 ASP A C 1
ATOM 674 O O . ASP A 1 85 ? -16.570 0.649 10.546 1.00 98.75 85 ASP A O 1
ATOM 678 N N . THR A 1 86 ? -16.628 0.420 12.761 1.00 98.75 86 THR A N 1
ATOM 679 C CA . THR A 1 86 ? -15.498 -0.535 12.766 1.00 98.75 86 THR A CA 1
ATOM 680 C C . THR A 1 86 ? -15.743 -1.752 11.878 1.00 98.75 86 THR A C 1
ATOM 682 O O . THR A 1 86 ? -14.818 -2.236 11.232 1.00 98.75 86 THR A O 1
ATOM 685 N N . LYS A 1 87 ? -16.984 -2.246 11.814 1.00 98.62 87 LYS A N 1
ATOM 686 C CA . LYS A 1 87 ? -17.325 -3.428 11.015 1.00 98.62 87 LYS A CA 1
ATOM 687 C C . LYS A 1 87 ? -17.194 -3.151 9.516 1.00 98.62 87 LYS A C 1
ATOM 689 O O . LYS A 1 87 ? -16.609 -3.959 8.804 1.00 98.62 87 LYS A O 1
ATOM 694 N N . SER A 1 88 ? -17.745 -2.036 9.044 1.00 98.56 88 SER A N 1
ATOM 695 C CA . SER A 1 88 ? -17.645 -1.626 7.640 1.00 98.56 88 SER A CA 1
ATOM 696 C C . SER A 1 88 ? -16.210 -1.279 7.252 1.00 98.56 88 SER A C 1
ATOM 698 O O . SER A 1 88 ? -15.783 -1.651 6.166 1.00 98.56 88 SER A O 1
ATOM 700 N N . ASN A 1 89 ? -15.437 -0.670 8.155 1.00 98.75 89 ASN A N 1
ATOM 701 C CA . ASN A 1 89 ? -14.018 -0.394 7.925 1.00 98.75 89 ASN A CA 1
ATOM 702 C C . ASN A 1 89 ? -13.178 -1.675 7.809 1.00 98.75 89 ASN A C 1
ATOM 704 O O . ASN A 1 89 ? -12.303 -1.745 6.956 1.00 98.75 89 ASN A O 1
ATOM 708 N N . LEU A 1 90 ? -13.446 -2.694 8.637 1.00 98.75 90 LEU A N 1
ATOM 709 C CA . LEU A 1 90 ? -12.785 -4.001 8.525 1.00 98.75 90 LEU A CA 1
ATOM 710 C C . LEU A 1 90 ? -13.098 -4.687 7.196 1.00 98.75 90 LEU A C 1
ATOM 712 O O . LEU A 1 90 ? -12.200 -5.255 6.588 1.00 98.75 90 LEU A O 1
ATOM 716 N N . LEU A 1 91 ? -14.355 -4.625 6.748 1.00 98.38 91 LEU A N 1
ATOM 717 C CA . LEU A 1 91 ? -14.743 -5.185 5.455 1.00 98.38 91 LEU A CA 1
ATOM 718 C C . LEU A 1 91 ? -14.053 -4.444 4.304 1.00 98.38 91 LEU A C 1
ATOM 720 O O . LEU A 1 91 ? -13.467 -5.090 3.450 1.00 98.38 91 LEU A O 1
ATOM 724 N N . ALA A 1 92 ? -14.059 -3.109 4.329 1.00 98.25 92 ALA A N 1
ATOM 725 C CA . ALA A 1 92 ? -13.409 -2.299 3.303 1.00 98.25 92 ALA A CA 1
ATOM 726 C C . ALA A 1 92 ? -11.886 -2.510 3.253 1.00 98.25 92 ALA A C 1
ATOM 728 O O . ALA A 1 92 ? -11.316 -2.512 2.169 1.00 98.25 92 ALA A O 1
ATOM 729 N N . ALA A 1 93 ? -11.231 -2.688 4.408 1.00 98.12 93 ALA A N 1
ATOM 730 C CA . ALA A 1 93 ? -9.815 -3.044 4.462 1.00 98.12 93 ALA A CA 1
ATOM 731 C C . ALA A 1 93 ? -9.579 -4.429 3.845 1.00 98.12 93 ALA A C 1
ATOM 733 O O . ALA A 1 93 ? -8.796 -4.545 2.917 1.00 98.12 93 ALA A O 1
ATOM 734 N N . ALA A 1 94 ? -10.330 -5.448 4.273 1.00 98.06 94 ALA A N 1
ATOM 735 C CA . ALA A 1 94 ? -10.183 -6.808 3.753 1.00 98.06 94 ALA A CA 1
ATOM 736 C C . ALA A 1 94 ? -10.465 -6.926 2.244 1.00 98.06 94 ALA A C 1
ATOM 738 O O . ALA A 1 94 ? -9.830 -7.726 1.569 1.00 98.06 94 ALA A O 1
ATOM 739 N N . GLU A 1 95 ? -11.422 -6.158 1.714 1.00 97.06 95 GLU A N 1
ATOM 740 C CA . GLU A 1 95 ? -11.694 -6.094 0.273 1.00 97.06 95 GLU A CA 1
ATOM 741 C C . GLU A 1 95 ? -10.543 -5.428 -0.492 1.00 97.06 95 GLU A C 1
ATOM 743 O O . GLU A 1 95 ? -10.180 -5.910 -1.561 1.00 97.06 95 GLU A O 1
ATOM 748 N N . GLY A 1 96 ? -9.957 -4.362 0.069 1.00 95.69 96 GLY A N 1
ATOM 749 C CA . GLY A 1 96 ? -8.780 -3.700 -0.494 1.00 95.69 96 GLY A CA 1
ATOM 750 C C . GLY A 1 96 ? -7.568 -4.628 -0.548 1.00 95.69 96 GLY A C 1
ATOM 751 O O . GLY A 1 96 ? -7.030 -4.834 -1.630 1.00 95.69 96 GLY A O 1
ATOM 752 N N . GLU A 1 97 ? -7.217 -5.257 0.578 1.00 95.62 97 GLU A N 1
ATOM 753 C CA . GLU A 1 97 ? -6.107 -6.222 0.618 1.00 95.62 97 GLU A CA 1
ATOM 754 C C . GLU A 1 97 ? -6.343 -7.378 -0.353 1.00 95.62 97 GLU A C 1
ATOM 756 O O . GLU A 1 97 ? -5.441 -7.789 -1.078 1.00 95.62 97 GLU A O 1
ATOM 761 N N . ASN A 1 98 ? -7.583 -7.878 -0.431 1.00 96.56 98 ASN A N 1
ATOM 762 C CA . ASN A 1 98 ? -7.906 -8.966 -1.342 1.00 96.56 98 ASN A CA 1
ATOM 763 C C . ASN A 1 98 ? -7.612 -8.622 -2.800 1.00 96.56 98 ASN A C 1
ATOM 765 O O . ASN A 1 98 ? -6.967 -9.422 -3.471 1.00 96.56 98 ASN A O 1
ATOM 769 N N . GLU A 1 99 ? -8.038 -7.449 -3.266 1.00 94.56 99 GLU A N 1
ATOM 770 C CA . GLU A 1 99 ? -7.733 -6.976 -4.619 1.00 94.56 99 GLU A CA 1
ATOM 771 C C . GLU A 1 99 ? -6.214 -6.874 -4.862 1.00 94.56 99 GLU A C 1
ATOM 773 O O . GLU A 1 99 ? -5.723 -7.220 -5.945 1.00 94.56 99 GLU A O 1
ATOM 778 N N . GLU A 1 100 ? -5.457 -6.439 -3.851 1.00 94.12 100 GLU A N 1
ATOM 779 C CA . GLU A 1 100 ? -4.005 -6.302 -3.932 1.00 94.12 100 GLU A CA 1
ATOM 780 C C . GLU A 1 100 ? -3.308 -7.655 -4.136 1.00 94.12 100 GLU A C 1
ATOM 782 O O . GLU A 1 100 ? -2.556 -7.807 -5.110 1.00 94.12 100 GLU A O 1
ATOM 787 N N . TRP A 1 101 ? -3.601 -8.662 -3.305 1.00 93.31 101 TRP A N 1
ATOM 788 C CA . TRP A 1 101 ? -2.911 -9.954 -3.391 1.00 93.31 101 TRP A CA 1
ATOM 789 C C . TRP A 1 101 ? -3.472 -10.930 -4.432 1.00 93.31 101 TRP A C 1
ATOM 791 O O . TRP A 1 101 ? -2.716 -11.781 -4.911 1.00 93.31 101 TRP A O 1
ATOM 801 N N . THR A 1 102 ? -4.752 -10.844 -4.828 1.00 92.25 102 THR A N 1
ATOM 802 C CA . THR A 1 102 ? -5.295 -11.747 -5.867 1.00 92.25 102 THR A CA 1
ATOM 803 C C . THR A 1 102 ? -5.074 -11.254 -7.282 1.00 92.25 102 THR A C 1
ATOM 805 O O . THR A 1 102 ? -4.900 -12.082 -8.180 1.00 92.25 102 THR A O 1
ATOM 808 N N . ASP A 1 103 ? -5.080 -9.937 -7.491 1.00 95.19 103 ASP A N 1
ATOM 809 C CA . ASP A 1 103 ? -5.170 -9.367 -8.833 1.00 95.19 103 ASP A CA 1
ATOM 810 C C . ASP A 1 103 ? -4.029 -8.390 -9.133 1.00 95.19 103 ASP A C 1
ATOM 812 O O . ASP A 1 103 ? -3.271 -8.607 -10.086 1.00 95.19 103 ASP A O 1
ATOM 816 N N . LEU A 1 104 ? -3.873 -7.325 -8.338 1.00 96.19 104 LEU A N 1
ATOM 817 C CA . LEU A 1 104 ? -2.966 -6.226 -8.687 1.00 96.19 104 LEU A CA 1
ATOM 818 C C . LEU A 1 104 ? -1.491 -6.625 -8.609 1.00 96.19 104 LEU A C 1
ATOM 820 O O . LEU A 1 104 ? -0.778 -6.532 -9.613 1.00 96.19 104 LEU A O 1
ATOM 824 N N . TYR A 1 105 ? -1.011 -7.061 -7.444 1.00 98.31 105 TYR A N 1
ATOM 825 C CA . TYR A 1 105 ? 0.408 -7.355 -7.245 1.00 98.31 105 TYR A CA 1
ATOM 826 C C . TYR A 1 105 ? 0.911 -8.549 -8.061 1.00 98.31 105 TYR A C 1
ATOM 828 O O . TYR A 1 105 ? 1.994 -8.420 -8.644 1.00 98.31 105 TYR A O 1
ATOM 836 N N . PRO A 1 106 ? 0.154 -9.651 -8.239 1.00 98.44 106 PRO A N 1
ATOM 837 C CA . PRO A 1 106 ? 0.532 -10.694 -9.189 1.00 98.44 106 PRO A CA 1
ATOM 838 C C . PRO A 1 106 ? 0.684 -10.161 -10.621 1.00 98.44 106 PRO A C 1
ATOM 840 O O . PRO A 1 106 ? 1.711 -10.395 -11.262 1.00 98.44 106 PRO A O 1
ATOM 843 N N . ALA A 1 107 ? -0.280 -9.368 -11.106 1.00 98.50 107 ALA A N 1
ATOM 844 C CA . ALA A 1 107 ? -0.216 -8.799 -12.452 1.00 98.50 107 ALA A CA 1
ATOM 845 C C . ALA A 1 107 ? 0.952 -7.811 -12.616 1.00 98.50 107 ALA A C 1
ATOM 847 O O . ALA A 1 107 ? 1.600 -7.769 -13.666 1.00 98.50 107 ALA A O 1
ATOM 848 N N . PHE A 1 108 ? 1.250 -7.012 -11.588 1.00 98.62 108 PHE A N 1
ATOM 849 C CA . PHE A 1 108 ? 2.382 -6.085 -11.607 1.00 98.62 108 PHE A CA 1
ATOM 850 C C . PHE A 1 108 ? 3.718 -6.826 -11.594 1.00 98.62 108 PHE A C 1
ATOM 852 O O . PHE A 1 108 ? 4.633 -6.442 -12.330 1.00 98.62 108 PHE A O 1
ATOM 859 N N . ALA A 1 109 ? 3.814 -7.908 -10.821 1.00 98.75 109 ALA A N 1
ATOM 860 C CA . ALA A 1 109 ? 4.992 -8.759 -10.780 1.00 98.75 109 ALA A CA 1
ATOM 861 C C . ALA A 1 109 ? 5.279 -9.412 -12.136 1.00 98.75 109 ALA A C 1
ATOM 863 O O . ALA A 1 109 ? 6.425 -9.409 -12.584 1.00 98.75 109 ALA A O 1
ATOM 864 N N . ASP A 1 110 ? 4.255 -9.921 -12.819 1.00 98.69 110 ASP A N 1
ATOM 865 C CA . ASP A 1 110 ? 4.419 -10.538 -14.137 1.00 98.69 110 ASP A CA 1
ATOM 866 C C . ASP A 1 110 ? 4.895 -9.521 -15.186 1.00 98.69 110 ASP A C 1
ATOM 868 O O . ASP A 1 110 ? 5.837 -9.795 -15.930 1.00 98.69 110 ASP A O 1
ATOM 872 N N . ILE A 1 111 ? 4.348 -8.298 -15.171 1.00 98.75 111 ILE A N 1
ATOM 873 C CA . ILE A 1 111 ? 4.821 -7.202 -16.035 1.00 98.75 111 ILE A CA 1
ATOM 874 C C . ILE A 1 111 ? 6.288 -6.853 -15.745 1.00 98.75 111 ILE A C 1
ATOM 876 O O . ILE A 1 111 ? 7.064 -6.643 -16.680 1.00 98.75 111 ILE A O 1
ATOM 880 N N . ALA A 1 112 ? 6.689 -6.792 -14.472 1.00 98.69 112 ALA A N 1
ATOM 881 C CA . ALA A 1 112 ? 8.085 -6.544 -14.123 1.00 98.69 112 ALA A CA 1
ATOM 882 C C . ALA A 1 112 ? 9.014 -7.658 -14.600 1.00 98.69 112 ALA A C 1
ATOM 884 O O . ALA A 1 112 ? 10.097 -7.356 -15.102 1.00 98.69 112 ALA A O 1
ATOM 885 N N . GLU A 1 113 ? 8.612 -8.921 -14.486 1.00 98.31 113 GLU A N 1
ATOM 886 C CA . GLU A 1 113 ? 9.386 -10.053 -15.000 1.00 98.31 113 GLU A CA 1
ATOM 887 C C . GLU A 1 113 ? 9.582 -9.931 -16.522 1.00 98.31 113 GLU A C 1
ATOM 889 O O . GLU A 1 113 ? 10.718 -9.972 -17.005 1.00 98.31 113 GLU A O 1
ATOM 894 N N . ASP A 1 114 ? 8.497 -9.662 -17.257 1.00 98.44 114 ASP A N 1
ATOM 895 C CA . ASP A 1 114 ? 8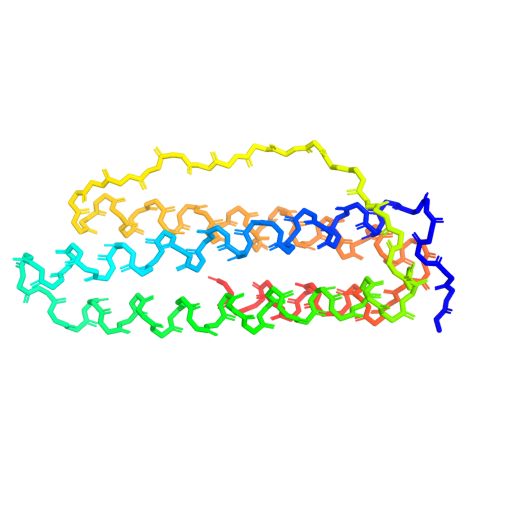.496 -9.497 -18.716 1.00 98.44 114 ASP A CA 1
ATOM 896 C C . ASP A 1 114 ? 9.371 -8.317 -19.182 1.00 98.44 114 ASP A C 1
ATOM 898 O O . ASP A 1 114 ? 10.068 -8.402 -20.200 1.00 98.44 114 ASP A O 1
ATOM 902 N N . GLU A 1 115 ? 9.386 -7.211 -18.432 1.00 98.38 115 GLU A N 1
ATOM 903 C CA . GLU A 1 115 ? 10.238 -6.048 -18.719 1.00 98.38 115 GLU A CA 1
ATOM 904 C C . GLU A 1 115 ? 11.704 -6.237 -18.248 1.00 98.38 115 GLU A C 1
ATOM 906 O O . GLU A 1 115 ? 12.602 -5.460 -18.613 1.00 98.38 115 GLU A O 1
ATOM 911 N N . GLY A 1 116 ? 11.995 -7.318 -17.515 1.00 98.00 116 GLY A N 1
ATOM 912 C CA . GLY A 1 116 ? 13.335 -7.696 -17.060 1.00 98.00 116 GLY A CA 1
ATOM 913 C C . GLY A 1 116 ? 13.746 -7.080 -15.720 1.00 98.00 116 GLY A C 1
ATOM 914 O O . GLY A 1 116 ? 14.919 -6.731 -15.537 1.00 98.00 116 GLY A O 1
ATOM 915 N N . PHE A 1 117 ? 12.794 -6.959 -14.796 1.00 98.44 117 PHE A N 1
ATOM 916 C CA . PHE A 1 117 ? 12.934 -6.466 -13.425 1.00 98.44 117 PHE A CA 1
ATOM 917 C C . PHE A 1 117 ? 12.592 -7.547 -12.372 1.00 98.44 117 PHE A C 1
ATOM 919 O O . PHE A 1 117 ? 11.730 -7.325 -11.520 1.00 98.44 117 PHE A O 1
ATOM 926 N N . PRO A 1 118 ? 13.284 -8.704 -12.362 1.00 98.00 118 PRO A N 1
ATOM 927 C CA . PRO A 1 118 ? 12.923 -9.843 -11.508 1.00 98.00 118 PRO A CA 1
ATOM 928 C C . PRO A 1 118 ? 12.986 -9.540 -10.002 1.00 98.00 118 PRO A C 1
ATOM 930 O O . PRO A 1 118 ? 12.222 -10.099 -9.226 1.00 98.00 118 PRO A O 1
ATOM 933 N N . GLU A 1 119 ? 13.860 -8.625 -9.558 1.00 98.19 119 GLU A N 1
ATOM 934 C CA . GLU A 1 119 ? 13.902 -8.209 -8.145 1.00 98.19 119 GLU A CA 1
ATOM 935 C C . GLU A 1 119 ? 12.643 -7.427 -7.740 1.00 98.19 119 GLU A C 1
ATOM 937 O O . GLU A 1 119 ? 12.130 -7.605 -6.639 1.00 98.19 119 GLU A O 1
ATOM 942 N N . ILE A 1 120 ? 12.130 -6.573 -8.629 1.00 98.62 120 ILE A N 1
ATOM 943 C CA . ILE A 1 120 ? 10.902 -5.812 -8.378 1.00 98.62 120 ILE A CA 1
ATOM 944 C C . ILE A 1 120 ? 9.703 -6.765 -8.399 1.00 98.62 120 ILE A C 1
ATOM 946 O O . ILE A 1 120 ? 8.857 -6.708 -7.510 1.00 98.62 120 ILE A O 1
ATOM 950 N N . ALA A 1 121 ? 9.678 -7.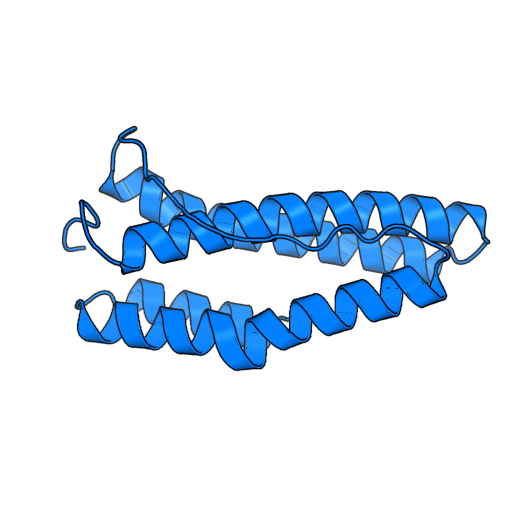687 -9.364 1.00 98.69 121 ALA A N 1
ATOM 951 C CA . ALA A 1 121 ? 8.656 -8.720 -9.456 1.00 98.69 121 ALA A CA 1
ATOM 952 C C . ALA A 1 121 ? 8.605 -9.598 -8.196 1.00 98.69 121 ALA A C 1
ATOM 954 O O . ALA A 1 121 ? 7.531 -9.874 -7.671 1.00 98.69 121 ALA A O 1
ATOM 955 N N . TYR A 1 122 ? 9.769 -10.001 -7.681 1.00 98.50 122 TYR A N 1
ATOM 956 C CA . TYR A 1 122 ? 9.878 -10.727 -6.418 1.00 98.50 122 TYR A CA 1
ATOM 957 C C . TYR A 1 122 ? 9.274 -9.939 -5.251 1.00 98.50 122 TYR A C 1
ATOM 959 O O . TYR A 1 122 ? 8.472 -10.481 -4.502 1.00 98.50 122 TYR A O 1
ATOM 967 N N . VAL A 1 123 ? 9.593 -8.647 -5.133 1.00 98.56 123 VAL A N 1
ATOM 968 C CA . VAL A 1 123 ? 9.065 -7.809 -4.047 1.00 98.56 123 VAL A CA 1
ATOM 969 C C . VAL A 1 123 ? 7.541 -7.696 -4.079 1.00 98.56 123 VAL A C 1
ATOM 971 O O . VAL A 1 123 ? 6.935 -7.781 -3.019 1.00 98.56 123 VAL A O 1
ATOM 974 N N . TRP A 1 124 ? 6.914 -7.540 -5.250 1.00 98.62 124 TRP A N 1
ATOM 975 C CA . TRP A 1 124 ? 5.446 -7.549 -5.323 1.00 98.62 124 TRP A CA 1
ATOM 976 C C . TRP A 1 124 ? 4.843 -8.871 -4.855 1.00 98.62 124 TRP A C 1
ATOM 978 O O . TRP A 1 124 ? 3.833 -8.851 -4.164 1.00 98.62 124 TRP A O 1
ATOM 988 N N . ARG A 1 125 ? 5.460 -10.008 -5.194 1.00 98.31 125 ARG A N 1
ATOM 989 C CA . ARG A 1 125 ? 4.968 -11.327 -4.766 1.00 98.31 125 ARG A CA 1
ATOM 990 C C . ARG A 1 125 ? 5.089 -11.522 -3.256 1.00 98.31 125 ARG A C 1
ATOM 992 O O . ARG A 1 125 ? 4.160 -12.028 -2.652 1.00 98.31 125 ARG A O 1
ATOM 999 N N . GLU A 1 126 ? 6.191 -11.084 -2.653 1.00 98.31 126 GLU A N 1
ATOM 1000 C CA . GLU A 1 126 ? 6.381 -11.179 -1.198 1.00 98.31 126 GLU A CA 1
ATOM 1001 C C . GLU A 1 126 ? 5.445 -10.246 -0.425 1.00 98.31 126 GLU A C 1
ATOM 1003 O O . GLU A 1 126 ? 4.954 -10.621 0.632 1.00 98.31 126 GLU A O 1
ATOM 1008 N N . ILE A 1 127 ? 5.186 -9.041 -0.944 1.00 97.81 127 ILE A N 1
ATOM 1009 C CA . ILE A 1 127 ? 4.214 -8.123 -0.336 1.00 97.81 127 ILE A CA 1
ATOM 1010 C C . ILE A 1 127 ? 2.801 -8.702 -0.465 1.00 97.81 127 ILE A C 1
ATOM 1012 O O . ILE A 1 127 ? 2.093 -8.761 0.526 1.00 97.81 127 ILE A O 1
ATOM 1016 N N . ALA A 1 128 ? 2.441 -9.277 -1.617 1.00 97.06 128 ALA A N 1
ATOM 1017 C CA . ALA A 1 128 ? 1.165 -9.975 -1.787 1.00 97.06 128 ALA A CA 1
ATOM 1018 C C . ALA A 1 128 ? 0.966 -11.174 -0.836 1.00 97.06 128 ALA A C 1
ATOM 1020 O O . ALA A 1 128 ? -0.166 -11.562 -0.589 1.00 97.06 128 ALA A O 1
ATOM 1021 N N . GLU A 1 129 ? 2.028 -11.798 -0.317 1.00 96.00 129 GLU A N 1
ATOM 1022 C CA . GLU A 1 129 ? 1.893 -12.832 0.723 1.00 96.00 129 GLU A CA 1
ATOM 1023 C C . GLU A 1 129 ? 1.621 -12.249 2.121 1.00 96.00 129 GLU A C 1
ATOM 1025 O O . GLU A 1 129 ? 1.198 -12.988 3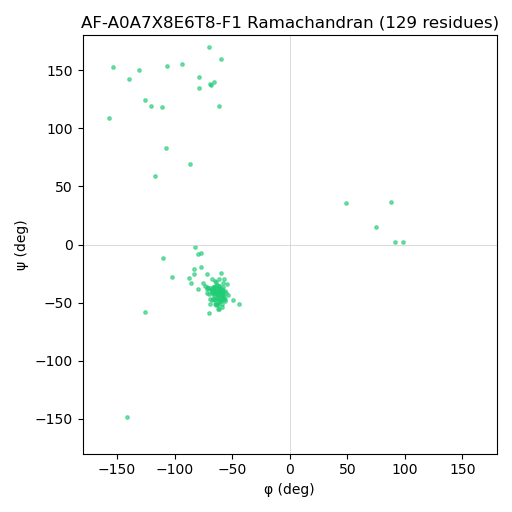.015 1.00 96.00 129 GLU A O 1
ATOM 1030 N N . ALA A 1 130 ? 1.915 -10.962 2.328 1.00 92.88 130 ALA A N 1
ATOM 1031 C CA . ALA A 1 130 ? 1.703 -10.259 3.587 1.00 92.88 130 ALA A CA 1
ATOM 1032 C C . ALA A 1 130 ? 0.294 -9.649 3.714 1.00 92.88 130 ALA A C 1
ATOM 1034 O O . ALA A 1 130 ? -0.182 -9.564 4.851 1.00 92.88 130 ALA A O 1
ATOM 1035 N N . GLU A 1 131 ? -0.343 -9.286 2.593 1.00 87.06 131 GLU A N 1
ATOM 1036 C CA . GLU A 1 131 ? -1.724 -8.756 2.533 1.00 87.06 131 GLU A CA 1
ATOM 1037 C C . GLU A 1 131 ? -2.808 -9.837 2.727 1.00 87.06 131 GLU A C 1
ATOM 1039 O O . GLU A 1 131 ? -3.835 -9.568 3.401 1.00 87.06 131 GLU A O 1
#

pLDDT: mean 97.24, std 3.37, range [68.31, 98.88]

Secondary structure (DSSP, 8-state):
----TT-HHHHHHHHHHHHHHHHHHHHHHHHHHHHHTT-HHHHHHHHHHHHHHHHHHHHHHHHHHHHHTT--------------SHHHHHHHHHHHHHHIIIIIHHHHHHHHHHHT-HHHHHHHHHHHTT-

Nearest PDB structures (foldseek):
  1b71-assembly1_A  TM=9.660E-01  e=2.798E-10  Nitratidesulfovibrio vulgaris str. Hildenborough
  3oj5-assembly1_A  TM=8.030E-01  e=7.815E-03  Mycobacterium tuberculosis H37Ra
  7vvs-assembly1_D  TM=7.800E-01  e=1.359E-02  Thermotoga maritima MSB8
  6son-assembly1_A  TM=7.951E-01  e=1.015E-01  Synechococcus sp. CC9311
  7pf8-assembly1_A  TM=7.946E-01  e=1.373E-01  Synechococcus sp. CC9311

Mean predicted aligned error: 2.28 Å

Foldseek 3Di:
DPAPPPAVLLQLLVVLLVQLLVQLVLLQLLLVQCVVVVNNVSSVVSNVVSVLSVVLSVVSVVVCCVRPVPDDDDYDDDYDDDDDHNVRSVVVSVVSLCCQLPPRLQVSLVSCVVVPNNVSSVSSNVVSVVD

Sequence (131 aa):
MKSLKGTKTAENLMKSFAGESQARTRYTYYASQAKKEGYVQISNIFLETAENEKEHAKRFFKFLSESLEGEAVEINAEYPVALGDTKSNLLAAAEGENEEWTDLYPAFADIAEDEGFPEIAYVWREIAEAE

Solvent-accessible surface area (backbone atoms only — not comparable to full-atom values): 7010 Å² total; per-residue (Å²): 130,78,75,43,80,94,38,68,51,42,36,46,35,50,48,47,24,54,48,26,55,46,48,20,53,49,26,49,52,44,13,55,44,17,43,74,76,65,37,54,68,60,16,50,49,28,46,50,51,23,54,48,28,49,52,52,20,50,54,38,45,45,58,49,51,77,52,46,78,82,63,85,77,80,76,90,86,86,79,90,90,80,88,65,56,55,68,58,37,52,50,54,49,54,53,50,32,46,47,39,38,74,48,49,26,53,54,46,17,54,50,15,43,75,76,65,35,56,71,60,16,49,51,31,48,57,50,33,73,72,87